Protein AF-A0A8T0E227-F1 (afdb_monomer)

Structure (mmCIF, N/CA/C/O backbone):
data_AF-A0A8T0E227-F1
#
_entry.id   AF-A0A8T0E227-F1
#
loop_
_atom_site.group_PDB
_atom_site.id
_atom_site.type_symbol
_atom_site.label_atom_id
_atom_site.label_alt_id
_atom_site.label_comp_id
_atom_site.label_asym_id
_atom_site.label_entity_id
_atom_site.label_seq_id
_atom_site.pdbx_PDB_ins_code
_atom_site.Cartn_x
_atom_site.Cartn_y
_atom_site.Cartn_z
_atom_site.occupancy
_atom_site.B_iso_or_equiv
_atom_site.auth_seq_id
_atom_site.auth_comp_id
_atom_site.auth_asym_id
_atom_site.auth_atom_id
_atom_site.pdbx_PDB_model_num
ATOM 1 N N . MET A 1 1 ? -22.561 17.510 -16.938 1.00 51.44 1 MET A N 1
ATOM 2 C CA . MET A 1 1 ? -22.933 16.337 -16.121 1.00 51.44 1 MET A CA 1
ATOM 3 C C . MET A 1 1 ? -22.637 16.701 -14.681 1.00 51.44 1 MET A C 1
ATOM 5 O O . MET A 1 1 ? -21.502 17.067 -14.409 1.00 51.44 1 MET A O 1
ATOM 9 N N . LEU A 1 2 ? -23.644 16.711 -13.808 1.00 60.69 2 LEU A N 1
ATOM 10 C CA . LEU A 1 2 ? -23.409 16.817 -12.367 1.00 60.69 2 LEU A CA 1
ATOM 11 C C . LEU A 1 2 ? -22.727 15.515 -11.931 1.00 60.69 2 LEU A C 1
ATOM 13 O O . LEU A 1 2 ? -23.191 14.440 -12.315 1.00 60.69 2 LEU A O 1
ATOM 17 N N . ALA A 1 3 ? -21.595 15.614 -11.235 1.00 69.75 3 ALA A N 1
ATOM 18 C CA . ALA A 1 3 ? -20.955 14.449 -10.640 1.00 69.75 3 ALA A CA 1
ATOM 19 C C . ALA A 1 3 ? -21.956 13.806 -9.672 1.00 69.75 3 ALA A C 1
ATOM 21 O O . ALA A 1 3 ? -22.606 14.516 -8.909 1.00 69.75 3 ALA A O 1
ATOM 22 N N . ALA A 1 4 ? -22.135 12.489 -9.756 1.00 76.31 4 ALA A N 1
ATOM 23 C CA . ALA A 1 4 ? -22.937 11.778 -8.775 1.00 76.31 4 ALA A CA 1
ATOM 24 C C . ALA A 1 4 ? -22.250 11.907 -7.411 1.00 76.31 4 ALA A C 1
ATOM 26 O O . ALA A 1 4 ? -21.055 11.623 -7.304 1.00 76.31 4 ALA A O 1
ATOM 27 N N . ASP A 1 5 ? -22.997 12.340 -6.399 1.00 83.06 5 ASP A N 1
ATOM 28 C CA . ASP A 1 5 ? -22.495 12.397 -5.032 1.00 83.06 5 ASP A CA 1
ATOM 29 C C . ASP A 1 5 ? -22.110 10.982 -4.579 1.00 83.06 5 ASP A C 1
ATOM 31 O O . ASP A 1 5 ? -22.898 10.035 -4.679 1.00 83.06 5 ASP A O 1
ATOM 35 N N . ILE A 1 6 ? -20.867 10.826 -4.122 1.00 89.50 6 ILE A N 1
ATOM 36 C CA . ILE A 1 6 ? -20.362 9.558 -3.593 1.00 89.50 6 ILE A CA 1
ATOM 37 C C . ILE A 1 6 ? -20.985 9.360 -2.211 1.00 89.50 6 ILE A C 1
ATOM 39 O O . ILE A 1 6 ? -20.818 10.201 -1.330 1.00 89.50 6 ILE A O 1
ATOM 43 N N . LYS A 1 7 ? -21.687 8.238 -2.021 1.00 91.19 7 LYS A N 1
ATOM 44 C CA . LYS A 1 7 ? -22.163 7.784 -0.709 1.00 91.19 7 LYS A CA 1
ATOM 45 C C . LYS A 1 7 ? -21.458 6.490 -0.320 1.00 91.19 7 LYS A C 1
ATOM 47 O O . LYS A 1 7 ? -21.275 5.618 -1.172 1.00 91.19 7 LYS A O 1
ATOM 52 N N . TRP A 1 8 ? -21.128 6.356 0.956 1.00 91.94 8 TRP A N 1
ATOM 53 C CA . TRP A 1 8 ? -20.592 5.124 1.522 1.00 91.94 8 TRP A CA 1
ATOM 54 C C . TRP A 1 8 ? -21.718 4.247 2.077 1.00 91.94 8 TRP A C 1
ATOM 56 O O . TRP A 1 8 ? -22.799 4.733 2.417 1.00 91.94 8 TRP A O 1
ATOM 66 N N . ASP A 1 9 ? -21.483 2.937 2.111 1.00 93.38 9 ASP A N 1
ATOM 67 C CA . ASP A 1 9 ? -22.353 1.990 2.807 1.00 93.38 9 ASP A CA 1
ATOM 68 C C . ASP A 1 9 ? -21.838 1.809 4.237 1.00 93.38 9 ASP A C 1
ATOM 70 O O . ASP A 1 9 ? -20.959 0.988 4.496 1.00 93.38 9 ASP A O 1
ATOM 74 N N . GLU A 1 10 ? -22.383 2.593 5.165 1.00 92.06 10 GLU A N 1
ATOM 75 C CA . GLU A 1 10 ? -21.972 2.592 6.576 1.00 92.06 10 GLU A CA 1
ATOM 76 C C . GLU A 1 10 ? -22.075 1.201 7.224 1.00 92.06 10 GLU A C 1
ATOM 78 O O . GLU A 1 10 ? -21.274 0.850 8.090 1.00 92.06 10 GLU A O 1
ATOM 83 N N . MET A 1 11 ? -23.024 0.364 6.780 1.00 89.25 11 MET A N 1
ATOM 84 C CA . MET A 1 11 ? -23.161 -1.000 7.298 1.00 89.25 11 MET A CA 1
ATOM 85 C C . MET A 1 11 ? -21.973 -1.873 6.882 1.00 89.25 11 MET A C 1
ATOM 87 O O . MET A 1 11 ? -21.507 -2.695 7.670 1.00 89.25 11 MET A O 1
ATOM 91 N N . ASN A 1 12 ? -21.457 -1.686 5.665 1.00 86.06 12 ASN A N 1
ATOM 92 C CA . ASN A 1 12 ? -20.280 -2.404 5.189 1.00 86.06 12 ASN A CA 1
ATOM 93 C C . ASN A 1 12 ? -19.009 -1.976 5.939 1.00 86.06 12 ASN A C 1
ATOM 95 O O . ASN A 1 12 ? -18.235 -2.840 6.349 1.00 86.06 12 ASN A O 1
ATOM 99 N N . ILE A 1 13 ? -18.833 -0.674 6.193 1.00 86.06 13 ILE A N 1
ATOM 100 C CA . ILE A 1 13 ? -17.683 -0.155 6.950 1.00 86.06 13 ILE A CA 1
ATOM 101 C C . ILE A 1 13 ? -17.657 -0.748 8.365 1.00 86.06 13 ILE A C 1
ATOM 103 O O . ILE A 1 13 ? -16.649 -1.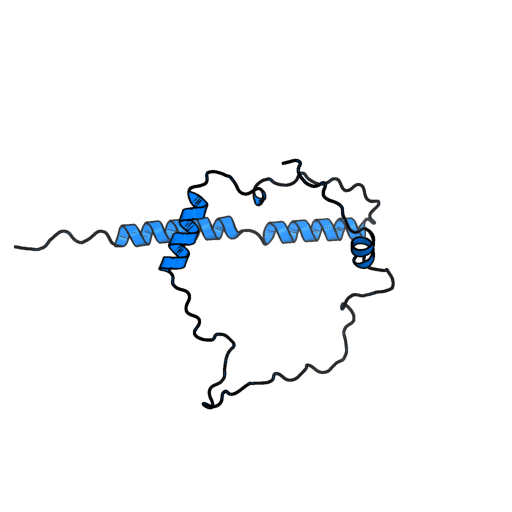325 8.779 1.00 86.06 13 ILE A O 1
ATOM 107 N N . LEU A 1 14 ? -18.794 -0.724 9.069 1.00 83.81 14 LEU A N 1
ATOM 108 C CA . LEU A 1 14 ? -18.918 -1.284 10.420 1.00 83.81 14 LEU A CA 1
ATOM 109 C C . LEU A 1 14 ? -18.658 -2.795 10.481 1.00 83.81 14 LEU A C 1
ATOM 111 O O . LEU A 1 14 ? -18.096 -3.278 11.458 1.00 83.81 14 LEU A O 1
ATOM 115 N N . GLN A 1 15 ? -19.037 -3.554 9.449 1.00 81.88 15 GLN A N 1
ATOM 116 C CA . GLN A 1 15 ? -18.775 -4.998 9.396 1.00 81.88 15 GLN A CA 1
ATOM 117 C C . GLN A 1 15 ? -17.285 -5.339 9.271 1.00 81.88 15 GLN A C 1
ATOM 119 O O . GLN A 1 15 ? -16.874 -6.421 9.693 1.00 81.88 15 GLN A O 1
ATOM 124 N N . THR A 1 16 ? -16.489 -4.440 8.687 1.00 78.00 16 THR A N 1
ATOM 125 C CA . THR A 1 16 ? -15.034 -4.610 8.550 1.00 78.00 16 THR A CA 1
ATOM 126 C C . THR A 1 16 ? -14.242 -4.085 9.748 1.00 78.00 16 THR A C 1
ATOM 128 O O . THR A 1 16 ? -13.080 -4.461 9.923 1.00 78.00 16 THR A O 1
ATOM 131 N N . LEU A 1 17 ? -14.857 -3.263 10.605 1.00 77.00 17 LEU A N 1
ATOM 132 C CA . LEU A 1 17 ? -14.251 -2.845 11.866 1.00 77.00 17 LEU A CA 1
ATOM 133 C C . LEU A 1 17 ? -14.122 -4.069 12.773 1.00 77.00 17 LEU A C 1
ATOM 135 O O . LEU A 1 17 ? -15.112 -4.743 13.046 1.00 77.00 17 LEU A O 1
ATOM 139 N N . HIS A 1 18 ? -12.895 -4.390 13.182 1.00 69.38 18 HIS A N 1
ATOM 140 C CA . HIS A 1 18 ? -12.577 -5.677 13.786 1.00 69.38 18 HIS A CA 1
ATOM 141 C C . HIS A 1 18 ? -13.257 -5.792 15.154 1.00 69.38 18 HIS A C 1
ATOM 143 O O . HIS A 1 18 ? -12.862 -5.086 16.082 1.00 69.38 18 HIS A O 1
ATOM 149 N N . PRO A 1 19 ? -14.284 -6.646 15.304 1.00 66.25 19 PRO A N 1
ATOM 150 C CA . PRO A 1 19 ? -14.960 -6.784 16.580 1.00 66.25 19 PRO A CA 1
ATOM 151 C C . PRO A 1 19 ? -13.971 -7.331 17.621 1.00 66.25 19 PRO A C 1
ATOM 153 O O . PRO A 1 19 ? -13.191 -8.224 17.283 1.00 66.25 19 PRO A O 1
ATOM 156 N N . PRO A 1 20 ? -13.991 -6.850 18.877 1.00 65.75 20 PRO A N 1
ATOM 157 C CA . PRO A 1 20 ? -13.057 -7.292 19.920 1.00 65.75 20 PRO A CA 1
ATOM 158 C C . PRO A 1 20 ? -13.140 -8.801 20.215 1.00 65.75 20 PRO A C 1
ATOM 160 O O . PRO A 1 20 ? -12.229 -9.379 20.799 1.00 65.75 20 PRO A O 1
ATOM 163 N N . ASP A 1 21 ? -14.229 -9.450 19.806 1.00 62.19 21 ASP A N 1
ATOM 164 C CA . ASP A 1 21 ? -14.493 -10.882 19.913 1.00 62.19 21 ASP A CA 1
ATOM 165 C C . ASP A 1 21 ? -14.010 -11.708 18.706 1.00 62.19 21 ASP A C 1
ATOM 167 O O . ASP A 1 21 ? -14.129 -12.935 18.726 1.00 62.19 21 ASP A O 1
ATOM 171 N N . LYS A 1 22 ? -13.468 -11.080 17.653 1.00 61.25 22 LYS A N 1
ATOM 172 C CA . LYS A 1 22 ? -13.014 -11.778 16.444 1.00 61.25 22 LYS A CA 1
ATOM 173 C C . LYS A 1 22 ? -11.539 -11.555 16.175 1.00 61.25 22 LYS A C 1
ATOM 175 O O . LYS A 1 22 ? -11.112 -10.528 15.656 1.00 61.25 22 LYS A O 1
ATOM 180 N N . ASP A 1 23 ? -10.781 -12.610 16.426 1.00 60.31 23 ASP A N 1
ATOM 181 C CA . ASP A 1 23 ? -9.397 -12.713 16.009 1.00 60.31 23 ASP A CA 1
ATOM 182 C C . ASP A 1 23 ? -9.332 -13.287 14.583 1.00 60.31 23 ASP A C 1
ATOM 184 O O . ASP A 1 23 ? -9.373 -14.504 14.392 1.00 60.31 23 ASP A O 1
ATOM 188 N N . TYR A 1 24 ? -9.325 -12.414 13.566 1.00 63.62 24 TYR A N 1
ATOM 189 C CA . TYR A 1 24 ? -9.310 -12.765 12.136 1.00 63.62 24 TYR A CA 1
ATOM 190 C C . TYR A 1 24 ? -8.033 -13.526 11.727 1.00 63.62 24 TYR A C 1
ATOM 192 O O . TYR A 1 24 ? -7.159 -13.003 11.043 1.00 63.62 24 TYR A O 1
ATOM 200 N N . GLY A 1 25 ? -7.934 -14.795 12.120 1.00 63.62 25 GLY A N 1
ATOM 201 C CA . GLY A 1 25 ? -6.886 -15.710 11.677 1.00 63.62 25 GLY A CA 1
ATOM 202 C C . GLY A 1 25 ? -5.542 -15.592 12.400 1.00 63.62 25 GLY A C 1
ATOM 203 O O . GLY A 1 25 ? -4.589 -16.227 11.946 1.00 63.62 25 GLY A O 1
ATOM 204 N N . HIS A 1 26 ? -5.424 -14.857 13.517 1.00 61.94 26 HIS A N 1
ATOM 205 C CA . HIS A 1 26 ? -4.220 -14.964 14.360 1.00 61.94 26 HIS A CA 1
ATOM 206 C C . HIS A 1 26 ? -4.247 -16.188 15.286 1.00 61.94 26 HIS A C 1
ATOM 208 O O . HIS A 1 26 ? -3.201 -16.578 15.818 1.00 61.94 26 HIS A O 1
ATOM 214 N N . MET A 1 27 ? -5.391 -16.873 15.392 1.00 69.06 27 MET A N 1
ATOM 215 C CA . MET A 1 27 ? -5.456 -18.205 15.980 1.00 69.06 27 MET A CA 1
ATOM 216 C C . MET A 1 27 ? -4.561 -19.168 15.192 1.00 69.06 27 MET A C 1
ATOM 218 O O . MET A 1 27 ? -4.790 -19.450 14.015 1.00 69.06 27 MET A O 1
ATOM 222 N N . LYS A 1 28 ? -3.538 -19.713 15.856 1.00 72.25 28 LYS A N 1
ATOM 223 C CA . LYS A 1 28 ? -2.797 -20.870 15.348 1.00 72.25 28 LYS A CA 1
ATOM 224 C C . LYS A 1 28 ? -3.752 -22.059 15.352 1.00 72.25 28 LYS A C 1
ATOM 226 O O . LYS A 1 28 ? -4.078 -22.590 16.407 1.00 72.25 28 LYS A O 1
ATOM 231 N N . ILE A 1 29 ? -4.249 -22.424 14.176 1.00 70.69 29 ILE A N 1
ATOM 232 C CA . ILE A 1 29 ? -5.050 -23.631 14.004 1.00 70.69 29 ILE A CA 1
ATOM 233 C C . ILE A 1 29 ? -4.067 -24.804 14.015 1.00 70.69 29 ILE A C 1
ATOM 235 O O . ILE A 1 29 ? -3.164 -24.847 13.181 1.00 70.69 29 ILE A O 1
ATOM 239 N N . ASP A 1 30 ? -4.245 -25.757 14.929 1.00 79.62 30 ASP A N 1
ATOM 240 C CA . ASP A 1 30 ? -3.462 -27.004 14.991 1.00 79.62 30 ASP A CA 1
ATOM 241 C C . ASP A 1 30 ? -3.808 -27.978 13.841 1.00 79.62 30 ASP A C 1
ATOM 243 O O . ASP A 1 30 ? -3.620 -29.192 13.948 1.00 79.62 30 ASP A O 1
ATOM 247 N N . GLU A 1 31 ? -4.355 -27.470 12.733 1.00 81.56 31 GLU A N 1
ATOM 248 C CA . GLU A 1 31 ? -4.697 -28.295 11.586 1.00 81.56 31 GLU A CA 1
ATOM 249 C C . GLU A 1 31 ? -3.404 -28.775 10.913 1.00 81.56 31 GLU A C 1
ATOM 251 O O . GLU A 1 31 ? -2.510 -27.969 10.618 1.00 81.56 31 GLU A O 1
ATOM 256 N N . PRO A 1 32 ? -3.264 -30.088 10.661 1.00 80.88 32 PRO A N 1
ATOM 257 C CA . PRO A 1 32 ? -2.140 -30.588 9.891 1.00 80.88 32 PRO A CA 1
ATOM 258 C C . PRO A 1 32 ? -2.124 -29.913 8.519 1.00 80.88 32 PRO A C 1
ATOM 260 O O . PRO A 1 32 ? -3.162 -29.738 7.884 1.00 80.88 32 PRO A O 1
ATOM 263 N N . LYS A 1 33 ? -0.929 -29.550 8.043 1.00 79.06 33 LYS A N 1
ATOM 264 C CA . LYS A 1 33 ? -0.760 -28.897 6.741 1.00 79.06 33 LYS A CA 1
ATOM 265 C C . LYS A 1 33 ? -1.501 -29.685 5.661 1.00 79.06 33 LYS A C 1
ATOM 267 O O . LYS A 1 33 ? -1.199 -30.860 5.444 1.00 79.06 33 LYS A O 1
ATOM 272 N N . THR A 1 34 ? -2.425 -29.022 4.968 1.00 78.12 34 THR A N 1
ATOM 273 C CA . THR A 1 34 ? -3.136 -29.614 3.833 1.00 78.12 34 THR A CA 1
ATOM 274 C C . THR A 1 34 ? -2.111 -30.109 2.803 1.00 78.12 34 THR A C 1
ATOM 276 O O . THR A 1 34 ? -1.271 -29.309 2.367 1.00 78.12 34 THR A O 1
ATOM 279 N N . PRO A 1 35 ? -2.129 -31.401 2.426 1.00 82.31 35 PRO A N 1
ATOM 280 C CA . PRO A 1 35 ? -1.211 -31.940 1.428 1.00 82.31 35 PRO A CA 1
ATOM 281 C C . PRO A 1 35 ? -1.344 -31.190 0.096 1.00 82.31 35 PRO A C 1
ATOM 283 O O . PRO A 1 35 ? -2.456 -30.880 -0.332 1.00 82.31 35 PRO A O 1
ATOM 286 N N . TYR A 1 36 ? -0.222 -30.905 -0.570 1.00 75.25 36 TYR A N 1
ATOM 287 C CA . TYR A 1 36 ? -0.248 -30.323 -1.914 1.00 75.25 36 TYR A CA 1
ATOM 288 C C . TYR A 1 36 ? -0.783 -31.349 -2.921 1.00 75.25 36 TYR A C 1
ATOM 290 O O . TYR A 1 36 ? -0.352 -32.501 -2.929 1.00 75.25 36 TYR A O 1
ATOM 298 N N . SER A 1 37 ? -1.715 -30.921 -3.775 1.00 72.62 37 SER A N 1
ATOM 299 C CA . SER A 1 37 ? -2.179 -31.706 -4.919 1.00 72.62 37 SER A CA 1
ATOM 300 C C . SER A 1 37 ? -1.338 -31.339 -6.139 1.00 72.62 37 SER A C 1
ATOM 302 O O . SER A 1 37 ? -1.373 -30.198 -6.597 1.00 72.62 37 SER A O 1
ATOM 304 N N . TYR A 1 38 ? -0.569 -32.305 -6.636 1.00 69.69 38 TYR A N 1
ATOM 305 C CA . TYR A 1 38 ? 0.103 -32.213 -7.927 1.00 69.69 38 TYR A CA 1
ATOM 306 C C . TYR A 1 38 ? -0.904 -32.656 -8.989 1.00 69.69 38 TYR A C 1
ATOM 308 O O . TYR A 1 38 ? -1.329 -33.811 -9.000 1.00 69.69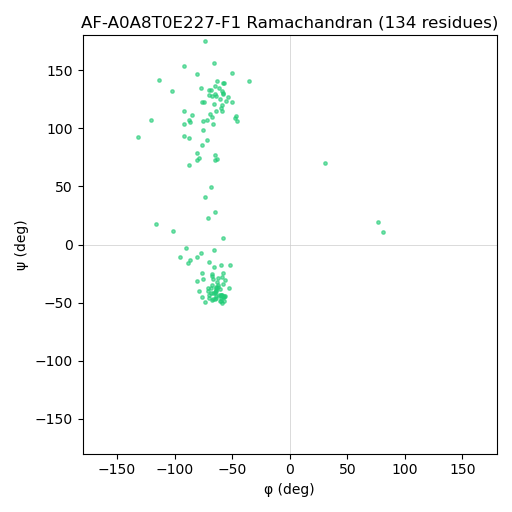 38 TYR A O 1
ATOM 316 N N . TYR A 1 39 ? -1.352 -31.722 -9.826 1.00 65.94 39 TYR A N 1
ATOM 317 C CA . TYR A 1 39 ? -2.181 -32.056 -10.978 1.00 65.94 39 TYR A CA 1
ATOM 318 C C . TYR A 1 39 ? -1.260 -32.381 -12.151 1.00 65.94 39 TYR A C 1
ATOM 320 O O . TYR A 1 39 ? -0.629 -31.496 -12.729 1.00 65.94 39 TYR A O 1
ATOM 328 N N . GLU A 1 40 ? -1.188 -33.664 -12.485 1.00 64.38 40 GLU A N 1
ATOM 329 C CA . GLU A 1 40 ? -0.642 -34.119 -13.758 1.00 64.38 40 GLU A CA 1
ATOM 330 C C . GLU A 1 40 ? -1.694 -33.895 -14.848 1.00 64.38 40 GLU A C 1
ATOM 332 O O . GLU A 1 40 ? -2.887 -34.169 -14.665 1.00 64.38 40 GLU A O 1
ATOM 337 N N . ASP A 1 41 ? -1.272 -33.358 -15.988 1.00 61.69 41 ASP A N 1
ATOM 338 C CA . ASP A 1 41 ? -2.143 -33.252 -17.149 1.00 61.69 41 ASP A CA 1
ATOM 339 C C . ASP A 1 41 ? -2.362 -34.622 -17.821 1.00 61.69 41 ASP A C 1
ATOM 341 O O . ASP A 1 41 ? -1.761 -35.639 -17.472 1.00 61.69 41 ASP A O 1
ATOM 345 N N . LYS A 1 42 ? -3.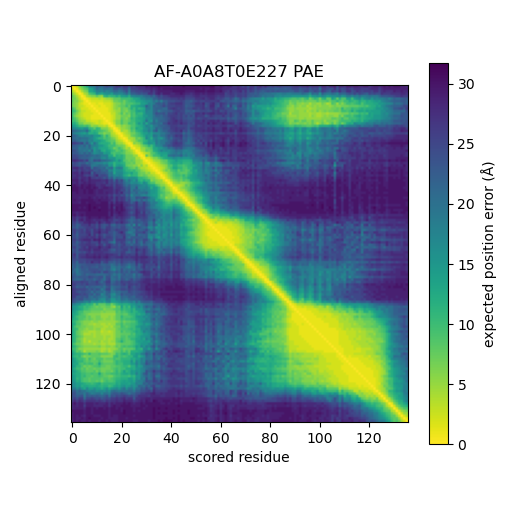227 -34.672 -18.841 1.00 63.28 42 LYS A N 1
ATOM 346 C CA . LYS A 1 42 ? -3.462 -35.900 -19.629 1.00 63.28 42 LYS A CA 1
ATOM 347 C C . LYS A 1 42 ? -2.231 -36.347 -20.446 1.00 63.28 42 LYS A C 1
ATOM 349 O O . LYS A 1 42 ? -2.297 -37.395 -21.087 1.00 63.28 42 LYS A O 1
ATOM 354 N N . SER A 1 43 ? -1.156 -35.560 -20.439 1.00 67.19 43 SER A N 1
ATOM 355 C CA . SER A 1 43 ? 0.148 -35.824 -21.056 1.00 67.19 43 SER A CA 1
ATOM 356 C C . SER A 1 43 ? 1.152 -36.432 -20.067 1.00 67.19 43 SER A C 1
ATOM 358 O O . SER A 1 43 ? 2.217 -36.868 -20.501 1.00 67.19 43 SER A O 1
ATOM 360 N N . GLY A 1 44 ? 0.841 -36.459 -18.763 1.00 61.12 44 GLY A N 1
ATOM 361 C CA . G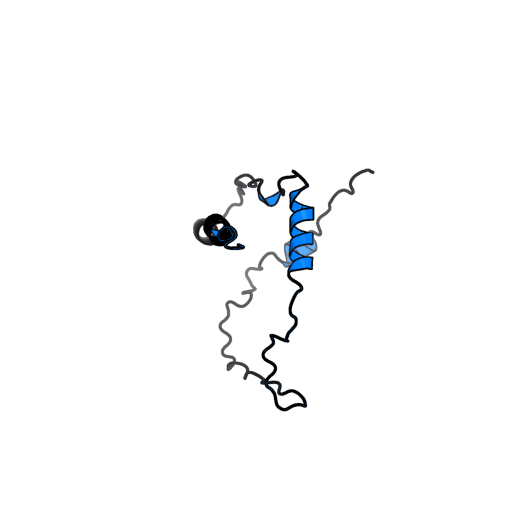LY A 1 44 ? 1.767 -36.857 -17.700 1.00 61.12 44 GLY A CA 1
ATOM 362 C C . GLY A 1 44 ? 2.811 -35.788 -17.347 1.00 61.12 44 GLY A C 1
ATOM 363 O O . GLY A 1 44 ? 3.855 -36.121 -16.792 1.00 61.12 44 GLY A O 1
ATOM 364 N N . GLN A 1 45 ? 2.574 -34.522 -17.697 1.00 63.53 45 GLN A N 1
ATOM 365 C CA . GLN A 1 45 ? 3.464 -33.401 -17.403 1.00 63.53 45 GLN A CA 1
ATOM 366 C C . GLN A 1 45 ? 2.916 -32.595 -16.214 1.00 63.53 45 GLN A C 1
ATOM 368 O O . GLN A 1 45 ? 1.729 -32.258 -16.171 1.00 63.53 45 GLN A O 1
ATOM 373 N N . GLU A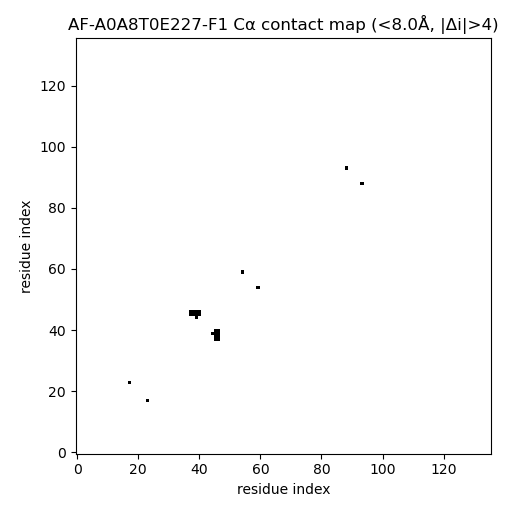 1 46 ? 3.770 -32.287 -15.229 1.00 62.47 46 GLU A N 1
ATOM 374 C CA . GLU A 1 46 ? 3.384 -31.428 -14.105 1.00 62.47 46 GLU A CA 1
ATOM 375 C C . GLU A 1 46 ? 3.057 -30.020 -14.617 1.00 62.47 46 GLU A C 1
ATOM 377 O O . GLU A 1 46 ? 3.934 -29.297 -15.102 1.00 62.47 46 GLU A O 1
ATOM 382 N N . ILE A 1 47 ? 1.796 -29.601 -14.484 1.00 58.78 47 ILE A N 1
ATOM 383 C CA . ILE A 1 47 ? 1.407 -28.210 -14.718 1.00 58.78 47 ILE A CA 1
ATOM 384 C C . ILE A 1 47 ? 1.862 -27.414 -13.495 1.00 58.78 47 ILE A C 1
ATOM 386 O O . ILE A 1 47 ? 1.108 -27.171 -12.552 1.00 58.78 47 ILE A O 1
ATOM 390 N N . SER A 1 48 ? 3.119 -26.970 -13.500 1.00 60.41 48 SER A N 1
ATOM 391 C CA . SER A 1 48 ? 3.450 -25.758 -12.755 1.00 60.41 48 SER A CA 1
ATOM 392 C C . SER A 1 48 ? 2.556 -24.650 -13.320 1.00 60.41 48 SER A C 1
ATOM 394 O O . SER A 1 48 ? 2.471 -24.514 -14.540 1.00 60.41 48 SER A O 1
ATOM 396 N N . GLY A 1 49 ? 1.860 -23.889 -12.467 1.00 52.31 49 GLY A N 1
ATOM 397 C CA . GLY A 1 49 ? 0.858 -22.880 -12.862 1.00 52.31 49 GLY A CA 1
ATOM 398 C C . GLY A 1 49 ? 1.359 -21.758 -13.784 1.00 52.31 49 GLY A C 1
ATOM 399 O O . GLY A 1 49 ? 0.616 -20.834 -14.094 1.00 52.31 49 GLY A O 1
ATOM 400 N N . HIS A 1 50 ? 2.604 -21.841 -14.238 1.00 51.25 50 HIS A N 1
ATOM 401 C CA . HIS A 1 50 ? 3.161 -21.062 -15.320 1.00 51.25 50 HIS A CA 1
ATOM 402 C C . HIS A 1 50 ? 2.895 -21.773 -16.656 1.00 51.25 50 HIS A C 1
ATOM 404 O O . HIS A 1 50 ? 3.806 -22.272 -17.320 1.00 51.25 50 HIS A O 1
ATOM 410 N N . GLY A 1 51 ? 1.619 -21.822 -17.056 1.00 50.47 51 GLY A N 1
ATOM 411 C CA . GLY A 1 51 ? 1.282 -22.061 -18.457 1.00 50.47 51 GLY A CA 1
ATOM 412 C C . GLY A 1 51 ? 2.093 -21.103 -19.332 1.00 50.47 51 GLY A C 1
ATOM 413 O O . GLY A 1 51 ? 2.430 -20.001 -18.899 1.00 50.47 51 GLY A O 1
ATOM 414 N N . SER A 1 52 ? 2.458 -21.533 -20.536 1.00 59.00 52 SER A N 1
ATOM 415 C CA . SER A 1 52 ? 3.219 -20.751 -21.515 1.00 59.00 52 SER A CA 1
ATOM 416 C C . SER A 1 52 ? 2.409 -19.571 -22.075 1.00 59.00 52 SER A C 1
ATOM 418 O O . SER A 1 52 ? 2.290 -19.414 -23.289 1.00 59.00 52 SER A O 1
ATOM 420 N N . ASP A 1 53 ? 1.796 -18.771 -21.209 1.00 59.34 53 ASP A N 1
ATOM 421 C CA . ASP A 1 53 ? 1.085 -17.554 -21.565 1.00 59.34 53 ASP A CA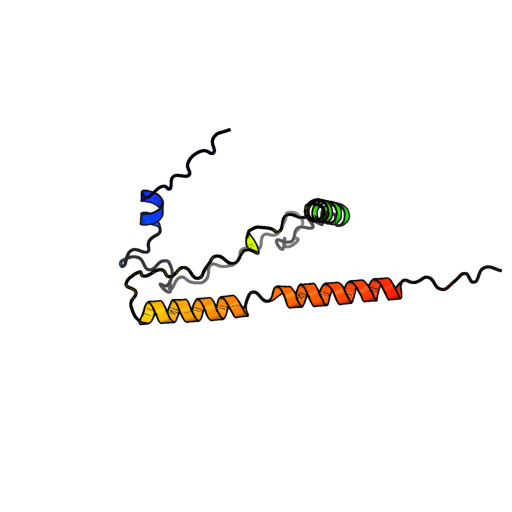 1
ATOM 422 C C . ASP A 1 53 ? 2.130 -16.448 -21.740 1.00 59.34 53 ASP A C 1
ATOM 424 O O . ASP A 1 53 ? 2.389 -15.612 -20.874 1.00 59.34 53 ASP A O 1
ATOM 428 N N . THR A 1 54 ? 2.865 -16.550 -22.845 1.00 63.84 54 THR A N 1
ATOM 429 C CA . THR A 1 54 ? 3.892 -15.587 -23.224 1.00 63.84 54 THR A CA 1
ATOM 430 C C . THR A 1 54 ? 3.198 -14.308 -23.676 1.00 63.84 54 THR A C 1
ATOM 432 O O . THR A 1 54 ? 2.590 -14.271 -24.746 1.00 63.84 54 THR A O 1
ATOM 435 N N . LEU A 1 55 ? 3.266 -13.261 -22.856 1.00 71.44 55 LEU A N 1
ATOM 436 C CA . LEU A 1 55 ? 2.759 -11.939 -23.214 1.00 71.44 55 LEU A CA 1
ATOM 437 C C . LEU A 1 55 ? 3.570 -11.357 -24.383 1.00 71.44 55 LEU A C 1
ATOM 439 O O . LEU A 1 55 ? 4.798 -11.412 -24.382 1.00 71.44 55 LEU A O 1
ATOM 443 N N . ASP A 1 56 ? 2.879 -10.769 -25.359 1.00 81.25 56 ASP A N 1
ATOM 444 C CA . ASP A 1 56 ? 3.498 -10.044 -26.474 1.00 81.25 56 ASP A CA 1
ATOM 445 C C . ASP A 1 56 ? 4.136 -8.734 -25.973 1.00 81.25 56 ASP A C 1
ATOM 447 O O . ASP A 1 56 ? 3.444 -7.803 -25.537 1.00 81.25 56 ASP A O 1
ATOM 451 N N . ALA A 1 57 ? 5.469 -8.677 -26.035 1.00 83.44 57 ALA A N 1
ATOM 452 C CA . ALA A 1 57 ? 6.271 -7.550 -25.573 1.00 83.44 57 ALA A CA 1
ATOM 453 C C . ALA A 1 57 ? 5.976 -6.254 -26.349 1.00 83.44 57 ALA A C 1
ATOM 455 O O . ALA A 1 57 ? 5.906 -5.178 -25.746 1.00 83.44 57 ALA A O 1
ATOM 456 N N . ASP A 1 58 ? 5.714 -6.344 -27.655 1.00 86.75 58 ASP A N 1
ATOM 457 C CA . ASP A 1 58 ? 5.465 -5.174 -28.504 1.00 86.75 58 ASP A CA 1
ATOM 458 C C . ASP A 1 58 ? 4.110 -4.537 -28.184 1.00 86.75 58 ASP A C 1
ATOM 460 O O . ASP A 1 58 ? 3.943 -3.310 -28.168 1.00 86.75 58 ASP A O 1
ATOM 464 N N . LEU A 1 59 ? 3.117 -5.379 -27.896 1.00 87.12 59 LEU A N 1
ATOM 465 C CA . LEU A 1 59 ? 1.792 -4.939 -27.480 1.00 87.12 59 LEU A CA 1
ATOM 466 C C . LEU A 1 59 ? 1.827 -4.269 -26.099 1.00 87.12 59 LEU A C 1
ATOM 468 O O . LEU A 1 59 ? 1.093 -3.303 -25.864 1.00 87.12 59 LEU A O 1
ATOM 472 N N . LEU A 1 60 ? 2.689 -4.746 -25.199 1.00 84.38 60 LEU A N 1
ATOM 473 C CA . LEU A 1 60 ? 2.905 -4.133 -23.891 1.00 84.38 60 LEU A CA 1
ATOM 474 C C . LEU A 1 60 ? 3.576 -2.758 -24.017 1.00 84.38 60 LEU A C 1
ATOM 476 O O . LEU A 1 60 ? 3.071 -1.784 -23.453 1.00 84.38 60 LEU A O 1
ATOM 480 N N . ALA A 1 61 ? 4.649 -2.654 -24.805 1.00 87.25 61 ALA A N 1
ATOM 481 C CA . ALA A 1 61 ? 5.378 -1.404 -25.019 1.00 87.25 61 ALA A CA 1
ATOM 482 C C . ALA A 1 61 ? 4.474 -0.298 -25.590 1.00 87.25 61 ALA A C 1
ATOM 484 O O . ALA A 1 61 ? 4.438 0.822 -25.073 1.00 87.25 61 ALA A O 1
ATOM 485 N N . LYS A 1 62 ? 3.648 -0.630 -26.594 1.00 87.88 62 LYS A N 1
ATOM 486 C CA . LYS A 1 62 ? 2.662 0.309 -27.159 1.00 87.88 62 LYS A CA 1
ATOM 487 C C . LYS A 1 62 ? 1.701 0.842 -26.096 1.00 87.88 62 LYS A C 1
ATOM 489 O O . LYS A 1 62 ? 1.458 2.046 -26.041 1.00 87.88 62 LYS A O 1
ATOM 494 N N . LYS A 1 63 ? 1.170 -0.032 -25.233 1.00 83.75 63 LYS A N 1
ATOM 495 C CA . LYS A 1 63 ? 0.233 0.364 -24.166 1.00 83.75 63 LYS A CA 1
ATOM 496 C C . LYS A 1 63 ? 0.876 1.289 -23.129 1.00 83.75 63 LYS A C 1
ATOM 498 O O . LYS A 1 63 ? 0.204 2.203 -22.658 1.00 83.75 63 LYS A O 1
ATOM 503 N N . ILE A 1 64 ? 2.150 1.077 -22.793 1.00 83.50 64 ILE A N 1
ATOM 504 C CA . ILE A 1 64 ? 2.888 1.922 -21.842 1.00 83.50 64 ILE A CA 1
ATOM 505 C C . ILE A 1 64 ? 3.084 3.336 -22.414 1.00 83.50 64 ILE A C 1
ATOM 507 O O . ILE A 1 64 ? 2.762 4.317 -21.740 1.00 83.50 64 ILE A O 1
ATOM 511 N N . ASN A 1 65 ? 3.509 3.449 -23.676 1.00 83.44 65 ASN A N 1
ATOM 512 C CA . ASN A 1 65 ? 3.788 4.742 -24.317 1.00 83.44 65 ASN A CA 1
ATOM 513 C C . ASN A 1 65 ? 2.533 5.626 -24.449 1.00 83.44 65 ASN A C 1
ATOM 515 O O . ASN A 1 65 ? 2.570 6.818 -24.139 1.00 83.44 65 ASN A O 1
ATOM 519 N N . LEU A 1 66 ? 1.390 5.021 -24.786 1.00 79.56 66 LEU A N 1
ATOM 520 C CA . LEU A 1 66 ? 0.079 5.688 -24.843 1.00 79.56 66 LEU A CA 1
ATOM 521 C C . LEU A 1 66 ? -0.355 6.316 -23.505 1.00 79.56 66 LEU A C 1
ATOM 523 O O . LEU A 1 66 ? -1.126 7.279 -23.486 1.00 79.56 66 LEU A O 1
ATOM 527 N N . CYS A 1 67 ? 0.110 5.771 -22.378 1.00 63.44 67 CYS A N 1
ATOM 528 C CA . CYS A 1 67 ? -0.131 6.351 -21.059 1.00 63.44 67 CYS A CA 1
ATOM 529 C C . CYS A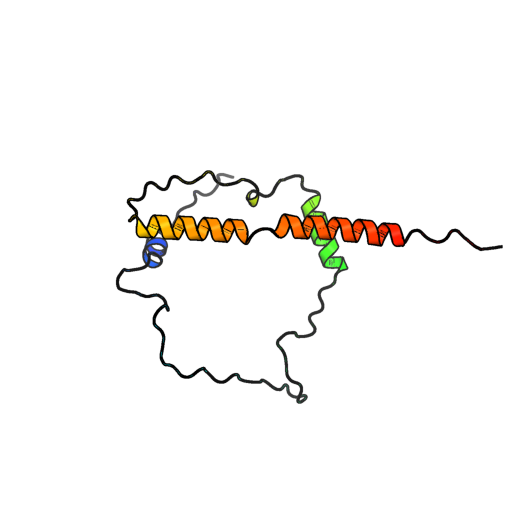 1 67 ? 0.830 7.505 -20.743 1.00 63.44 67 CYS A C 1
ATOM 531 O O . CYS A 1 67 ? 0.423 8.432 -20.047 1.00 63.44 67 CYS A O 1
ATOM 533 N N . SER A 1 68 ? 2.065 7.477 -21.256 1.00 63.88 68 SER A N 1
ATOM 534 C CA . SER A 1 68 ? 3.082 8.503 -20.972 1.00 63.88 68 SER A CA 1
ATOM 535 C C . SER A 1 68 ? 2.896 9.827 -21.722 1.00 63.88 68 SER A C 1
ATOM 537 O O . SER A 1 68 ? 3.331 10.858 -21.223 1.00 63.88 68 SER A O 1
ATOM 539 N N . GLU A 1 69 ? 2.220 9.832 -22.877 1.00 65.38 69 GLU A N 1
ATOM 540 C CA . GLU A 1 69 ? 1.960 11.055 -23.668 1.00 65.38 69 GLU A CA 1
ATOM 541 C C . GLU A 1 69 ? 0.955 12.009 -23.002 1.00 65.38 69 GLU A C 1
ATOM 543 O O . GLU A 1 69 ? 0.833 13.178 -23.370 1.00 65.38 69 GLU A O 1
ATOM 548 N N . LYS A 1 70 ? 0.221 11.527 -21.998 1.00 68.00 70 LYS A N 1
ATOM 549 C CA . LYS A 1 70 ? -0.643 12.363 -21.173 1.00 68.00 70 LYS A CA 1
ATOM 550 C C . LYS A 1 70 ? 0.218 12.920 -20.042 1.00 68.00 70 LYS A C 1
ATOM 552 O O . LYS A 1 70 ? 0.486 12.206 -19.084 1.00 68.00 70 LYS A O 1
ATOM 557 N N . GLU A 1 71 ? 0.591 14.200 -20.103 1.00 61.72 71 GLU A N 1
ATOM 558 C CA . GLU A 1 71 ? 1.298 14.934 -19.026 1.00 61.72 71 GLU A CA 1
ATOM 559 C C . GLU A 1 71 ? 0.465 15.104 -17.731 1.00 61.72 71 GLU A C 1
ATOM 561 O O . GLU A 1 71 ? 0.614 16.059 -16.968 1.00 61.72 71 GLU A O 1
ATOM 566 N N . VAL A 1 72 ? -0.458 14.188 -17.453 1.00 69.19 72 VAL A N 1
ATOM 567 C CA . VAL A 1 72 ? -1.241 14.167 -16.227 1.00 69.19 72 VAL A CA 1
ATOM 568 C C . VAL A 1 72 ? -0.481 13.299 -15.239 1.00 69.19 72 VAL A C 1
ATOM 570 O O . VAL A 1 72 ? -0.494 12.071 -15.338 1.00 69.19 72 VAL A O 1
ATOM 573 N N . LYS A 1 73 ? 0.187 13.935 -14.272 1.00 65.75 73 LYS A N 1
ATOM 574 C CA . LYS A 1 73 ? 0.762 13.207 -13.139 1.00 65.75 73 LYS A CA 1
ATOM 575 C C . LYS A 1 73 ? -0.349 12.373 -12.487 1.00 65.75 73 LYS A C 1
ATOM 577 O O . LYS A 1 73 ? -1.407 12.925 -12.173 1.00 65.75 73 LYS A O 1
ATOM 582 N N . PRO A 1 74 ? -0.159 11.057 -12.308 1.00 64.50 74 PRO A N 1
ATOM 583 C CA . PRO A 1 74 ? -1.152 10.240 -11.636 1.00 64.50 74 PRO A CA 1
ATOM 584 C C . PRO A 1 74 ? -1.330 10.751 -10.206 1.00 64.50 74 PRO A C 1
ATOM 586 O O . PRO A 1 74 ? -0.345 10.971 -9.505 1.00 64.50 74 PRO A O 1
ATOM 589 N N . LYS A 1 75 ? -2.587 10.888 -9.763 1.00 62.88 75 LYS A N 1
ATOM 590 C CA . LYS A 1 75 ? -2.960 11.324 -8.401 1.00 62.88 75 LYS A CA 1
ATOM 591 C C . LYS A 1 75 ? -2.285 10.526 -7.279 1.00 62.88 75 LYS A C 1
ATOM 593 O O . LYS A 1 75 ? -2.240 10.991 -6.156 1.00 62.88 75 LYS A O 1
ATOM 598 N N . VAL A 1 76 ? -1.743 9.343 -7.571 1.00 60.69 76 VAL A N 1
ATOM 599 C CA . VAL A 1 76 ? -0.962 8.539 -6.617 1.00 60.69 76 VAL A CA 1
ATOM 600 C C . VAL A 1 76 ? 0.364 9.201 -6.205 1.00 60.69 76 VAL A C 1
ATOM 602 O O . VAL A 1 76 ? 0.952 8.813 -5.204 1.00 60.69 76 VAL A O 1
ATOM 605 N N . LEU A 1 77 ? 0.854 10.171 -6.988 1.00 59.91 77 LEU A N 1
ATOM 606 C CA . LEU A 1 77 ? 2.039 10.972 -6.667 1.00 59.91 77 LEU A CA 1
ATOM 607 C C . LEU A 1 77 ? 1.713 12.194 -5.802 1.00 59.91 77 LEU A C 1
ATOM 609 O O . LEU A 1 77 ? 2.638 12.807 -5.268 1.00 59.91 77 LEU A O 1
ATOM 613 N N . ASP A 1 78 ? 0.435 12.552 -5.666 1.00 63.19 78 ASP A N 1
ATOM 614 C CA . ASP A 1 78 ? 0.020 13.513 -4.655 1.00 63.19 78 ASP A CA 1
ATOM 615 C C . ASP A 1 78 ? 0.058 12.775 -3.320 1.00 63.19 78 ASP A C 1
ATOM 617 O O . ASP A 1 78 ? -0.764 11.897 -3.062 1.00 63.19 78 ASP A O 1
ATOM 621 N N . SER A 1 79 ? 1.058 13.086 -2.491 1.00 55.81 79 SER A N 1
ATOM 622 C CA . SER A 1 79 ? 1.095 12.592 -1.116 1.00 55.81 79 SER A CA 1
ATOM 623 C C . SER A 1 79 ? -0.177 13.088 -0.432 1.00 55.81 79 SER A C 1
ATOM 625 O O . SER A 1 79 ? -0.318 14.308 -0.286 1.00 55.81 79 SER A O 1
ATOM 627 N N . PRO A 1 80 ? -1.110 12.207 -0.024 1.00 49.78 80 PRO A N 1
ATOM 628 C CA . PRO A 1 80 ? -2.164 12.644 0.865 1.00 49.78 80 PRO A CA 1
ATOM 629 C C . PRO A 1 80 ? -1.466 13.187 2.110 1.00 49.78 80 PRO A C 1
ATOM 631 O O . PRO A 1 80 ? -0.514 12.582 2.614 1.00 49.78 80 PRO A O 1
ATOM 634 N N . SER A 1 81 ? -1.875 14.395 2.490 1.00 52.72 81 SER A N 1
ATOM 635 C CA . SER A 1 81 ? -1.551 15.038 3.759 1.00 52.72 81 SER A CA 1
ATOM 636 C C . SER A 1 81 ? -1.480 13.995 4.868 1.00 52.72 81 SER A C 1
ATOM 638 O O . SER A 1 81 ? -2.300 13.079 4.876 1.00 52.72 81 SER A O 1
ATOM 640 N N . GLU A 1 82 ? -0.517 14.148 5.779 1.00 53.72 82 GLU A N 1
ATOM 641 C CA . GLU A 1 82 ? -0.549 13.490 7.084 1.00 53.72 82 GLU A CA 1
ATOM 642 C C . GLU A 1 82 ? -1.965 13.680 7.636 1.00 53.72 82 GLU A C 1
ATOM 644 O O . GLU A 1 82 ? -2.394 14.804 7.900 1.00 53.72 82 GLU A O 1
ATOM 649 N N . ASP A 1 83 ? -2.740 12.599 7.622 1.00 48.38 83 ASP A N 1
ATOM 650 C CA . ASP A 1 83 ? -4.079 12.572 8.179 1.00 48.38 83 ASP A CA 1
ATOM 651 C C . ASP A 1 83 ? -3.834 12.533 9.685 1.00 48.38 83 ASP A C 1
ATOM 653 O O . ASP A 1 83 ? -3.446 11.499 10.238 1.00 48.38 83 ASP A O 1
ATOM 657 N N . GLU A 1 84 ? -3.928 13.699 10.326 1.00 47.41 84 GLU A N 1
ATOM 658 C CA . GLU A 1 84 ? -4.054 13.822 11.776 1.00 47.41 84 GLU A CA 1
ATOM 659 C C . GLU A 1 84 ? -5.392 13.187 12.160 1.00 47.41 84 GLU A C 1
ATOM 661 O O . GLU A 1 84 ? -6.378 13.865 12.444 1.00 47.41 84 GLU A O 1
ATOM 666 N N . ASN A 1 85 ? -5.447 11.858 12.103 1.00 47.84 85 ASN A N 1
ATOM 667 C CA . ASN A 1 85 ? -6.553 11.115 12.655 1.00 47.84 85 ASN A CA 1
ATOM 668 C C . ASN A 1 85 ? -6.413 11.208 14.177 1.00 47.84 85 ASN A C 1
ATOM 670 O O . ASN A 1 85 ? -5.704 10.417 14.798 1.00 47.84 85 ASN A O 1
ATOM 674 N N . ASP A 1 86 ? -7.026 12.243 14.751 1.00 46.47 86 ASP A N 1
ATOM 675 C CA . ASP A 1 86 ? -7.177 12.497 16.190 1.00 46.47 86 ASP A CA 1
ATOM 676 C C . ASP A 1 86 ? -8.217 11.530 16.797 1.00 46.47 86 ASP A C 1
ATOM 678 O O . ASP A 1 86 ? -9.086 11.901 17.585 1.00 46.47 86 ASP A O 1
ATOM 682 N N . GLU A 1 87 ? -8.179 10.268 16.362 1.00 56.00 87 GLU A N 1
ATOM 683 C CA . GLU A 1 87 ? -8.861 9.172 17.032 1.00 56.00 87 GLU A CA 1
ATOM 684 C C . GLU A 1 87 ? -8.123 8.919 18.354 1.00 56.00 87 GLU A C 1
ATOM 686 O O . GLU A 1 87 ? -6.890 8.865 18.398 1.00 56.00 87 GLU A O 1
ATOM 691 N N . GLU A 1 88 ? -8.874 8.794 19.454 1.00 59.72 88 GLU A N 1
ATOM 692 C CA . GLU A 1 88 ? -8.349 8.433 20.776 1.00 59.72 88 GLU A CA 1
ATOM 693 C C . GLU A 1 88 ? -7.779 7.003 20.746 1.00 59.72 88 GLU A C 1
ATOM 695 O O . GLU A 1 88 ? -8.399 6.040 21.191 1.00 59.72 88 GLU A O 1
ATOM 700 N N . GLU A 1 89 ? -6.585 6.854 20.184 1.00 68.62 89 GLU A N 1
ATOM 701 C CA . GLU A 1 89 ? -5.838 5.605 20.159 1.00 68.62 89 GLU A CA 1
ATOM 702 C C . GLU A 1 89 ? -5.109 5.371 21.469 1.00 68.62 89 GLU A C 1
ATOM 704 O O . GLU A 1 89 ? -4.568 6.289 22.099 1.00 68.62 89 GLU A O 1
ATOM 709 N N . THR A 1 90 ? -4.997 4.099 21.833 1.00 83.88 90 THR A N 1
ATOM 710 C CA . THR A 1 90 ? -4.075 3.701 22.889 1.00 83.88 90 THR A CA 1
ATOM 711 C C . THR A 1 90 ? -2.623 3.938 22.458 1.00 83.88 90 THR A C 1
ATOM 713 O O . THR A 1 90 ? -2.271 3.958 21.274 1.00 83.88 90 THR A O 1
ATOM 716 N N . GLU A 1 91 ? -1.730 4.097 23.435 1.00 84.25 91 GLU A N 1
ATOM 717 C CA . GLU A 1 91 ? -0.304 4.318 23.160 1.00 84.25 91 GLU A CA 1
ATOM 718 C C . GLU A 1 91 ? 0.343 3.127 22.422 1.00 84.25 91 GLU A C 1
ATOM 720 O O . GLU A 1 91 ? 1.255 3.310 21.612 1.00 84.25 91 GLU A O 1
ATOM 725 N N . GLU A 1 92 ? -0.180 1.913 22.630 1.00 83.50 92 GLU A N 1
ATOM 726 C CA . GLU A 1 92 ? 0.251 0.699 21.930 1.00 83.50 92 GLU A CA 1
ATOM 727 C C . GLU A 1 92 ? -0.151 0.700 20.446 1.00 83.50 92 GLU A C 1
ATOM 729 O O . GLU A 1 92 ? 0.673 0.372 19.587 1.00 83.50 92 GLU A O 1
ATOM 734 N N . GLU A 1 93 ? -1.380 1.102 20.116 1.00 84.38 93 GLU A N 1
ATOM 735 C CA . GLU A 1 93 ? -1.868 1.189 18.730 1.00 84.38 93 GLU A CA 1
ATOM 736 C C . GLU A 1 93 ? -1.101 2.245 17.932 1.00 84.38 93 GLU A C 1
ATOM 738 O O . GLU A 1 93 ? -0.660 1.982 16.806 1.00 84.38 93 GLU A O 1
ATOM 743 N N . ARG A 1 94 ? -0.825 3.397 18.555 1.00 85.00 94 ARG A N 1
ATOM 744 C CA . ARG A 1 94 ? 0.000 4.452 17.956 1.00 85.00 94 ARG A CA 1
ATOM 745 C C . ARG A 1 94 ? 1.408 3.954 17.628 1.00 85.00 94 ARG A C 1
ATOM 747 O O . ARG A 1 94 ? 1.939 4.234 16.549 1.00 85.00 94 ARG A O 1
ATOM 754 N N . ALA A 1 95 ? 2.022 3.193 18.534 1.00 88.50 95 ALA A N 1
ATOM 755 C CA . ALA A 1 95 ? 3.341 2.610 18.300 1.00 88.50 95 ALA A CA 1
ATOM 756 C C . ALA A 1 95 ? 3.318 1.586 17.150 1.00 88.50 95 ALA A C 1
ATOM 758 O O . ALA A 1 95 ? 4.222 1.583 16.308 1.00 88.50 95 ALA A O 1
ATOM 759 N N . GLN A 1 96 ? 2.276 0.750 17.070 1.00 87.31 96 GLN A N 1
ATOM 760 C CA . GLN A 1 96 ? 2.108 -0.208 15.972 1.00 87.31 96 GLN A CA 1
ATOM 761 C C . GLN A 1 96 ? 1.928 0.489 14.621 1.00 87.31 96 GLN A C 1
ATOM 763 O O . GLN A 1 96 ? 2.588 0.104 13.651 1.00 87.31 96 GLN A O 1
ATOM 768 N N . ARG A 1 97 ? 1.107 1.545 14.560 1.00 86.81 97 ARG A N 1
ATOM 769 C CA . ARG A 1 97 ? 0.934 2.369 13.358 1.00 86.81 97 ARG A CA 1
ATOM 770 C C . ARG A 1 97 ? 2.247 2.985 12.907 1.00 86.81 97 ARG A C 1
ATOM 772 O O . ARG A 1 97 ? 2.636 2.806 11.755 1.00 86.81 97 ARG A O 1
ATOM 779 N N . SER A 1 98 ? 2.970 3.627 13.822 1.00 89.38 98 SER A N 1
ATOM 780 C CA . SER A 1 98 ? 4.266 4.241 13.518 1.00 89.38 98 SER A CA 1
ATOM 781 C C . SER A 1 98 ? 5.274 3.211 12.990 1.00 89.38 98 SER A C 1
ATOM 783 O O . SER A 1 98 ? 5.949 3.436 11.980 1.00 89.38 98 SER A O 1
ATOM 785 N N . ALA A 1 99 ? 5.334 2.026 13.607 1.00 93.88 99 ALA A N 1
ATOM 786 C CA . ALA A 1 99 ? 6.192 0.941 13.140 1.00 93.88 99 ALA A CA 1
ATOM 787 C C . ALA A 1 99 ? 5.785 0.425 11.749 1.00 93.88 99 ALA A C 1
ATOM 789 O O . ALA A 1 99 ? 6.655 0.110 10.929 1.00 93.88 99 ALA A O 1
ATOM 790 N N . PHE A 1 100 ? 4.483 0.328 11.467 1.00 92.69 100 PHE A N 1
ATOM 791 C CA . PHE A 1 100 ? 3.972 -0.057 10.154 1.00 92.69 100 PHE A CA 1
ATOM 792 C C . PHE A 1 100 ? 4.320 0.982 9.088 1.00 92.69 100 PHE A C 1
ATOM 794 O O . PHE A 1 100 ? 4.846 0.619 8.038 1.00 92.69 100 PHE A O 1
ATOM 801 N N . GLU A 1 101 ? 4.102 2.267 9.360 1.00 92.50 101 GLU A N 1
ATOM 802 C CA . GLU A 1 101 ? 4.441 3.357 8.444 1.00 92.50 101 GLU A CA 1
ATOM 803 C C . GLU A 1 101 ? 5.933 3.392 8.131 1.00 92.50 101 GLU A C 1
ATOM 805 O O . GLU A 1 101 ? 6.319 3.503 6.964 1.00 92.50 101 GLU A O 1
ATOM 810 N N . TYR A 1 102 ? 6.775 3.213 9.150 1.00 94.44 102 TYR A N 1
ATOM 811 C CA . TYR A 1 102 ? 8.217 3.104 8.972 1.00 94.44 102 TYR A CA 1
ATOM 812 C C . TYR A 1 102 ? 8.588 1.920 8.067 1.00 94.44 102 TYR A C 1
ATOM 814 O O . TYR A 1 102 ? 9.329 2.088 7.096 1.00 94.44 102 TYR A O 1
ATOM 822 N N . LYS A 1 103 ? 8.035 0.726 8.329 1.00 95.88 103 LYS A N 1
ATOM 823 C CA . LYS A 1 103 ? 8.257 -0.461 7.484 1.00 95.88 103 LYS A CA 1
ATOM 824 C C . LYS A 1 103 ? 7.783 -0.232 6.052 1.00 95.88 103 LYS A C 1
ATOM 826 O O . LYS A 1 103 ? 8.510 -0.555 5.116 1.00 95.88 103 LYS A O 1
ATOM 831 N N . ARG A 1 104 ? 6.599 0.359 5.875 1.00 94.56 104 ARG A N 1
ATOM 832 C CA . ARG A 1 104 ? 6.015 0.683 4.569 1.00 94.56 104 ARG A CA 1
ATOM 833 C C . ARG A 1 104 ? 6.920 1.628 3.782 1.00 94.56 104 ARG A C 1
ATOM 835 O O . ARG A 1 104 ? 7.200 1.366 2.617 1.00 94.56 104 ARG A O 1
ATOM 842 N N . LYS A 1 105 ? 7.425 2.679 4.432 1.00 93.62 105 LYS A N 1
ATOM 843 C CA . LYS A 1 105 ? 8.361 3.644 3.840 1.00 93.62 105 LYS A CA 1
ATOM 844 C C . LYS A 1 105 ? 9.668 2.991 3.391 1.00 93.62 105 LYS A C 1
ATOM 846 O O . LYS A 1 105 ? 10.207 3.361 2.356 1.00 93.62 105 LYS A O 1
ATOM 851 N N . MET A 1 106 ? 10.176 2.031 4.160 1.00 93.44 106 MET A N 1
ATOM 852 C CA . MET A 1 106 ? 11.387 1.291 3.795 1.00 93.44 106 MET A CA 1
ATOM 853 C C . MET A 1 106 ? 11.147 0.257 2.686 1.00 93.44 106 MET A C 1
ATOM 855 O O . MET A 1 106 ? 12.073 -0.034 1.931 1.00 93.44 106 MET A O 1
ATOM 859 N N . HIS A 1 107 ? 9.936 -0.304 2.596 1.00 95.81 107 HIS A N 1
ATOM 860 C CA . HIS A 1 107 ? 9.577 -1.329 1.615 1.00 95.81 107 HIS A CA 1
ATOM 861 C C . HIS A 1 107 ? 9.419 -0.764 0.198 1.00 95.81 107 HIS A C 1
ATOM 863 O O . HIS A 1 107 ? 10.030 -1.288 -0.729 1.00 95.81 107 HIS A O 1
ATOM 869 N N . TYR A 1 108 ? 8.650 0.317 0.043 1.00 94.06 108 TYR A N 1
ATOM 870 C CA . TYR A 1 108 ? 8.376 0.933 -1.258 1.00 94.06 108 TYR A CA 1
ATOM 871 C C . TYR A 1 108 ? 9.539 1.835 -1.707 1.00 94.06 108 TYR A C 1
ATOM 873 O O . TYR A 1 108 ? 9.513 3.057 -1.541 1.00 94.06 108 TYR A O 1
ATOM 881 N N . ASN A 1 109 ? 10.604 1.215 -2.228 1.00 94.31 109 ASN A N 1
ATOM 882 C CA . ASN A 1 109 ? 11.831 1.874 -2.691 1.00 94.31 109 ASN A CA 1
ATOM 883 C C . ASN A 1 109 ? 12.083 1.722 -4.208 1.00 94.31 109 ASN A C 1
ATOM 885 O O . ASN A 1 109 ? 13.195 1.965 -4.692 1.00 94.31 109 ASN A O 1
ATOM 889 N N . GLU A 1 110 ? 11.053 1.364 -4.975 1.00 92.00 110 GLU A N 1
ATOM 890 C CA . GLU A 1 110 ? 11.125 0.976 -6.388 1.00 92.00 110 GLU A CA 1
ATOM 891 C C . GLU A 1 110 ? 11.732 2.060 -7.283 1.00 92.00 110 GLU A C 1
ATOM 893 O O . GLU A 1 110 ? 12.321 1.750 -8.317 1.00 92.00 110 GLU A O 1
ATOM 898 N N . PHE A 1 111 ? 11.666 3.332 -6.879 1.00 92.31 111 PHE A N 1
ATOM 899 C CA . PHE A 1 111 ? 12.324 4.431 -7.587 1.00 92.31 111 PHE A CA 1
ATOM 900 C C . PHE A 1 111 ? 13.819 4.167 -7.835 1.00 92.31 111 PHE A C 1
ATOM 902 O O . PHE A 1 111 ? 14.334 4.497 -8.905 1.00 92.31 111 PHE A O 1
ATOM 909 N N . TYR A 1 112 ? 14.523 3.544 -6.883 1.00 92.75 112 TYR A N 1
ATOM 910 C CA . TYR A 1 112 ? 15.930 3.185 -7.064 1.00 92.75 112 TYR A CA 1
ATOM 911 C C . TYR A 1 112 ? 16.108 2.108 -8.134 1.00 92.75 112 TYR A C 1
ATOM 913 O O . TYR A 1 112 ? 17.008 2.228 -8.968 1.00 92.75 112 TYR A O 1
ATOM 921 N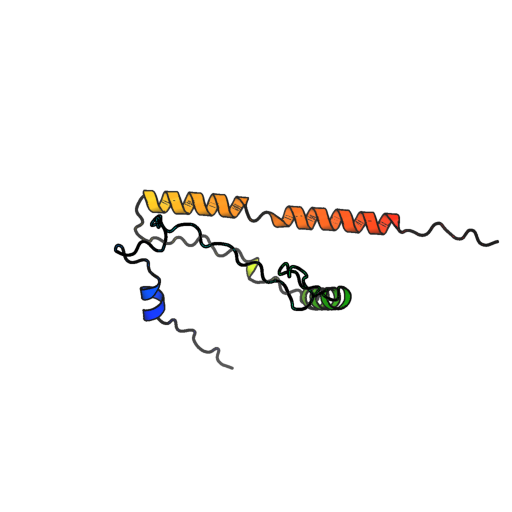 N . ALA A 1 113 ? 15.235 1.099 -8.140 1.00 92.62 113 ALA A N 1
ATOM 922 C CA . ALA A 1 113 ? 15.243 0.037 -9.138 1.00 92.62 113 ALA A CA 1
ATOM 923 C C . ALA A 1 113 ? 14.938 0.589 -10.537 1.00 92.62 113 ALA A C 1
ATOM 925 O O . ALA A 1 113 ? 15.691 0.322 -11.468 1.00 92.62 113 ALA A O 1
ATOM 926 N N . VAL A 1 114 ? 13.919 1.445 -10.676 1.00 93.75 114 VAL A N 1
ATOM 927 C CA . VAL A 1 114 ? 13.573 2.108 -11.948 1.00 93.75 114 VAL A CA 1
ATOM 928 C C . VAL A 1 114 ? 14.724 2.983 -12.444 1.00 93.75 114 VAL A C 1
ATOM 930 O O . VAL A 1 114 ? 15.082 2.946 -13.620 1.00 93.75 114 VAL A O 1
ATOM 933 N N . LYS A 1 115 ? 15.356 3.749 -11.548 1.00 94.50 115 LYS A N 1
ATOM 934 C CA . LYS A 1 115 ? 16.511 4.586 -11.893 1.00 94.50 115 LYS A CA 1
ATOM 935 C C . LYS A 1 115 ? 17.715 3.757 -12.341 1.00 94.50 115 LYS A C 1
ATOM 937 O O . LYS A 1 115 ? 18.450 4.200 -13.220 1.00 94.50 115 LYS A O 1
ATOM 942 N N . LEU A 1 116 ? 17.942 2.594 -11.732 1.00 95.25 116 LEU A N 1
ATOM 943 C CA . LEU A 1 116 ? 19.004 1.678 -12.142 1.00 95.25 116 LEU A CA 1
ATOM 944 C C . LEU A 1 116 ? 18.684 1.024 -13.488 1.00 95.25 116 LEU A C 1
ATOM 946 O O . LEU A 1 116 ? 19.541 1.031 -14.361 1.00 95.25 116 LEU A O 1
ATOM 950 N N . ALA A 1 117 ? 17.458 0.532 -13.671 1.00 93.31 117 ALA A N 1
ATOM 951 C CA . ALA A 1 117 ? 17.006 -0.073 -14.920 1.00 93.31 117 ALA A CA 1
ATOM 952 C C . ALA A 1 117 ? 17.167 0.889 -16.102 1.00 93.31 117 ALA A C 1
ATOM 954 O O . ALA A 1 117 ? 17.735 0.511 -17.118 1.00 93.31 117 ALA A O 1
ATOM 955 N N . ARG A 1 118 ? 16.782 2.163 -15.933 1.00 93.12 118 ARG A N 1
ATOM 956 C CA . ARG A 1 118 ? 16.981 3.192 -16.964 1.00 93.12 118 ARG A CA 1
ATOM 957 C C . ARG A 1 118 ? 18.450 3.338 -17.372 1.00 93.12 118 ARG A C 1
ATOM 959 O O . ARG A 1 118 ? 18.745 3.359 -18.553 1.00 93.12 118 ARG A O 1
ATOM 966 N N . LYS A 1 119 ? 19.369 3.361 -16.402 1.00 93.50 119 LYS A N 1
ATOM 967 C CA . LYS A 1 119 ? 20.815 3.433 -16.678 1.00 93.50 119 LYS A CA 1
ATOM 968 C C . LYS A 1 119 ? 21.387 2.183 -17.347 1.00 93.50 119 LYS A C 1
ATOM 970 O O . LYS A 1 119 ? 22.473 2.274 -17.904 1.00 93.50 119 LYS A O 1
ATOM 975 N N . LEU A 1 120 ? 20.761 1.020 -17.167 1.00 93.12 120 LEU A N 1
ATOM 976 C CA . LEU A 1 120 ? 21.186 -0.213 -17.831 1.00 93.12 120 LEU A CA 1
ATOM 977 C C . LEU A 1 120 ? 20.739 -0.194 -19.292 1.00 93.12 120 LEU A C 1
ATOM 979 O O . LEU A 1 120 ? 21.572 -0.403 -20.156 1.00 93.12 120 LEU A O 1
ATOM 983 N N . ILE A 1 121 ? 19.485 0.192 -19.551 1.00 91.00 121 ILE A N 1
ATOM 984 C CA . ILE A 1 121 ? 18.957 0.367 -20.912 1.00 91.00 121 ILE A CA 1
ATOM 985 C C . ILE A 1 121 ? 19.797 1.380 -21.699 1.00 91.00 121 ILE A C 1
ATOM 987 O O . ILE A 1 121 ? 20.237 1.065 -22.793 1.00 91.00 121 ILE A O 1
ATOM 991 N N . ASP A 1 122 ? 20.092 2.549 -21.112 1.00 91.12 122 ASP A N 1
ATOM 992 C CA . ASP A 1 122 ? 20.898 3.579 -21.787 1.00 91.12 122 ASP A CA 1
ATOM 993 C C . ASP A 1 122 ? 22.293 3.047 -22.203 1.00 91.12 122 ASP A C 1
ATOM 995 O O . ASP A 1 122 ? 22.819 3.445 -23.232 1.00 91.12 122 ASP A O 1
ATOM 999 N N . LYS A 1 123 ? 22.897 2.135 -21.422 1.00 84.12 123 LYS A N 1
ATOM 1000 C CA . LYS A 1 123 ? 24.201 1.531 -21.757 1.00 84.12 123 LYS A CA 1
ATOM 1001 C C . LYS A 1 123 ? 24.099 0.430 -22.804 1.00 84.12 123 LYS A C 1
ATOM 1003 O O . LYS A 1 123 ? 24.980 0.338 -23.649 1.00 84.12 123 LYS A O 1
ATOM 1008 N N . ASP A 1 124 ? 23.067 -0.403 -22.715 1.00 77.00 124 ASP A N 1
ATOM 1009 C CA . ASP A 1 124 ? 22.826 -1.463 -23.694 1.00 77.00 124 ASP A CA 1
ATOM 1010 C C . ASP A 1 124 ? 22.549 -0.854 -25.087 1.00 77.00 124 ASP A C 1
ATOM 1012 O O . ASP A 1 124 ? 22.957 -1.426 -26.095 1.00 77.00 124 ASP A O 1
ATOM 1016 N N . ASP A 1 125 ? 21.921 0.330 -25.148 1.00 71.12 125 ASP A N 1
ATOM 1017 C CA . ASP A 1 125 ? 21.709 1.091 -26.390 1.00 71.12 125 ASP A CA 1
ATOM 1018 C C . ASP A 1 125 ? 23.019 1.701 -26.943 1.00 71.12 125 ASP A C 1
ATOM 1020 O O . ASP A 1 125 ? 23.244 1.649 -28.153 1.00 71.12 125 ASP A O 1
ATOM 1024 N N . ASP A 1 126 ? 23.909 2.224 -26.085 1.00 66.62 126 ASP A N 1
ATOM 1025 C CA . ASP A 1 126 ? 25.228 2.752 -26.492 1.00 66.62 126 ASP A CA 1
ATOM 1026 C C . ASP A 1 126 ? 26.173 1.640 -27.020 1.00 66.62 126 ASP A C 1
ATOM 1028 O O . ASP A 1 126 ? 27.017 1.890 -27.880 1.00 66.62 126 ASP A O 1
ATOM 1032 N N . GLU A 1 127 ? 26.042 0.394 -26.540 1.00 59.22 127 GLU A N 1
ATOM 1033 C CA . GLU A 1 127 ? 26.833 -0.766 -27.002 1.00 59.22 127 GLU A CA 1
ATOM 1034 C C . GLU A 1 127 ? 26.372 -1.333 -28.366 1.00 59.22 127 GLU A C 1
ATOM 1036 O O . GLU A 1 127 ? 27.049 -2.192 -28.936 1.00 59.22 127 GLU A O 1
ATOM 1041 N N . LEU A 1 128 ? 25.252 -0.844 -28.917 1.00 57.06 128 LEU A N 1
ATOM 1042 C CA . LEU A 1 128 ? 24.710 -1.218 -30.231 1.00 57.06 128 LEU A CA 1
ATOM 1043 C C . LEU A 1 128 ? 24.995 -0.184 -31.337 1.00 57.06 128 LEU A C 1
ATOM 1045 O O . LEU A 1 128 ? 24.428 -0.301 -32.430 1.00 57.06 128 LEU A O 1
ATOM 1049 N N . GLU A 1 129 ? 25.874 0.803 -31.109 1.00 54.31 129 GLU A N 1
ATOM 1050 C CA . GLU A 1 129 ? 26.407 1.615 -32.212 1.00 54.31 129 GLU A CA 1
ATOM 1051 C C . GLU A 1 129 ? 27.112 0.690 -33.229 1.00 54.31 129 GLU A C 1
ATOM 1053 O O . GLU A 1 129 ? 28.046 -0.033 -32.867 1.00 54.31 129 GLU A O 1
ATOM 1058 N N . PRO A 1 130 ? 26.660 0.649 -34.498 1.00 50.28 130 PRO A N 1
ATOM 1059 C CA . PRO A 1 130 ? 27.225 -0.247 -35.492 1.00 50.28 130 PRO A CA 1
ATOM 1060 C C . PRO A 1 130 ? 28.680 0.137 -35.754 1.00 50.28 130 PRO A C 1
ATOM 1062 O O . PRO A 1 130 ? 28.976 1.292 -36.057 1.00 50.28 130 PRO A O 1
ATOM 1065 N N . GLU A 1 131 ? 29.574 -0.852 -35.688 1.00 56.75 131 GLU A N 1
ATOM 1066 C CA . GLU A 1 131 ? 30.882 -0.774 -36.333 1.00 56.75 131 GLU A CA 1
ATOM 1067 C C . GLU A 1 131 ? 30.663 -0.288 -37.774 1.00 56.75 131 GLU A C 1
ATOM 1069 O O . GLU A 1 131 ? 30.065 -0.985 -38.600 1.00 56.75 131 GLU A O 1
ATOM 1074 N N . GLU A 1 132 ? 31.073 0.955 -38.031 1.00 54.88 132 GLU A N 1
ATOM 1075 C CA . GLU A 1 132 ? 31.066 1.601 -39.338 1.00 54.88 132 GLU A CA 1
ATOM 1076 C C . GLU A 1 132 ? 31.648 0.652 -40.397 1.00 54.88 132 GLU A C 1
ATOM 1078 O O . GLU A 1 132 ? 32.831 0.327 -40.396 1.00 54.88 132 GLU A O 1
ATOM 1083 N N . GLU A 1 133 ? 30.759 0.187 -41.273 1.00 54.91 133 GLU A N 1
ATOM 1084 C CA . GLU A 1 133 ? 30.948 -0.002 -42.710 1.00 54.91 133 GLU A CA 1
ATOM 1085 C C . GLU A 1 133 ? 32.371 -0.347 -43.199 1.00 54.91 133 GLU A C 1
ATOM 1087 O O . GLU A 1 133 ? 32.984 0.390 -43.966 1.00 54.91 133 GLU A O 1
ATOM 1092 N N . ASP A 1 134 ? 32.847 -1.557 -42.895 1.00 52.50 134 ASP A N 1
ATOM 1093 C CA . ASP A 1 134 ? 33.881 -2.213 -43.706 1.00 52.50 134 ASP A CA 1
ATOM 1094 C C . ASP A 1 134 ? 33.210 -2.816 -44.965 1.00 52.50 134 ASP A C 1
ATOM 1096 O O . ASP A 1 134 ? 32.950 -4.020 -45.080 1.00 52.50 134 ASP A O 1
ATOM 1100 N N . ARG A 1 135 ? 32.837 -1.953 -45.922 1.00 52.62 135 ARG A N 1
ATOM 1101 C CA . ARG A 1 135 ? 32.431 -2.356 -47.282 1.00 52.62 135 ARG A CA 1
ATOM 1102 C C . ARG A 1 135 ? 33.140 -1.527 -48.361 1.00 52.62 135 ARG A C 1
ATOM 1104 O O . ARG A 1 135 ? 32.590 -0.555 -48.859 1.00 52.62 135 ARG A O 1
ATOM 1111 N N . LEU A 1 136 ? 34.273 -2.098 -48.787 1.00 39.34 136 LEU A N 1
ATOM 1112 C CA . LEU A 1 136 ? 35.040 -1.928 -50.040 1.00 39.34 136 LEU A CA 1
ATOM 1113 C C . LEU A 1 136 ? 35.778 -0.603 -50.301 1.00 39.34 136 LEU A C 1
ATOM 1115 O O . LEU A 1 136 ? 35.126 0.412 -50.618 1.00 39.34 136 LEU A O 1
#

Secondary structure (DSSP, 8-state):
-PPPPP---HHHHHHHS--TT--SS-S---PPPPPP---B-TTS-B--S-------HHHHHHHHHHHHTS----GGGS------------HHHHHHHHHHHHHHHHH--HHHHHHHHHHHHHHHHHTT--------

InterPro domains:
  IPR007062 Protein phosphatase inhibitor 2 (IPP-2) [PF04979] (6-127)
  IPR007062 Protein phosphatase inhibitor 2 (IPP-2) [PTHR12398] (5-132)

Mean predicted aligned error: 18.83 Å

Sequence (136 aa):
MLAADIKWDEMNILQTLHPPDKDYGHMKIDEPKTPYSYYEDKSGQEISGHGSDTLDADLLAKKINLCSEKEVKPKVLDSPSEDENDEEETEEERAQRSAFEYKRKMHYNEFYAVKLARKLIDKDDDELEPEEEDRL

Organism: Argiope bruennichi (NCBI:txid94029)

pLDDT: mean 73.78, std 15.01, range [39.34, 95.88]

Solvent-accessible surface area (backbone atoms only — not comparable to full-atom values): 9300 Å² total; per-residue (Å²): 131,84,78,79,81,87,77,83,61,66,69,62,56,57,70,66,51,76,50,98,88,54,73,91,72,78,65,84,70,89,65,74,81,79,78,85,82,83,57,61,46,102,84,72,46,77,66,60,93,74,64,91,79,75,76,62,63,69,64,50,52,55,57,53,52,69,57,6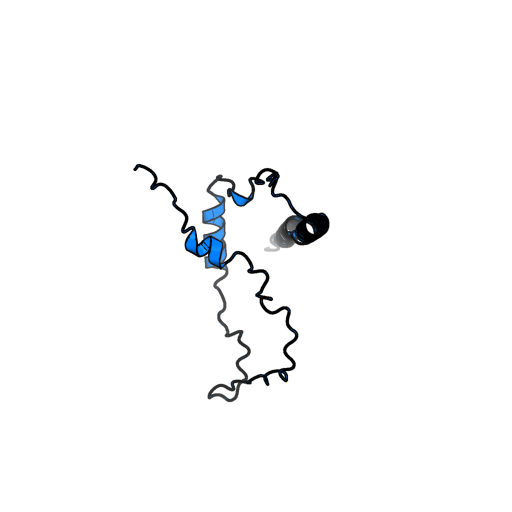4,76,50,90,65,78,60,71,85,75,56,74,76,69,86,75,81,71,85,64,95,65,54,74,66,55,52,51,52,50,53,53,48,53,53,50,51,60,69,65,71,52,60,67,57,55,54,56,50,51,53,58,49,51,59,47,59,56,63,73,62,63,74,82,80,79,93,74,135

Radius of gyration: 26.15 Å; Cα contacts (8 Å, |Δi|>4): 12; chains: 1; bounding box: 58×54×73 Å

Foldseek 3Di:
DPPPDDDDDVVVVVVPPAPPPDDPPPPPDPDDPDDDDQDQDPVRDGPPVPDVPDDDPVVVVVVVVVVVVPPDDPCVPVPPPPPPPVDPDDPVVVVVVVVVVVVVVVVPPCVVVVVVVVVVVVVVVVVPPDPPDPDD